Protein AF-A0AAD7ZHQ0-F1 (afdb_monomer)

Sequence (113 aa):
MATTWASSLLIILVITTIAPPCKGFSPISLLRQLIQENLAGRPENFKVVSWKFDPDISERRSVEFQEKYGVHGERLIERLGLGDDGYLEERKQQQIIREQEIDPRHNENIKTR

Radius of gyration: 34.1 Å; Cα contacts (8 Å, |Δi|>4): 20; chains: 1; bounding box: 83×33×72 Å

pLDDT: mean 73.78, std 9.38, range [41.88, 89.12]

Solvent-accessible surface area (backbone atoms only — not comparable to full-atom values): 7122 Å² total; per-residue (Å²): 126,76,64,62,61,55,53,52,52,52,51,52,53,54,52,60,72,69,51,72,82,81,82,70,89,42,77,65,53,53,51,51,49,54,51,43,47,70,74,72,43,55,79,89,71,64,75,89,78,86,76,90,82,58,90,64,51,62,63,58,47,48,52,56,43,27,73,74,63,34,90,61,36,65,59,54,51,54,62,71,67,56,62,91,80,79,55,48,68,60,55,51,50,54,48,53,51,54,44,46,73,77,44,70,72,57,63,63,63,62,78,76,109

Foldseek 3Di:
DVVVVVVVVVVVVVVVVPDDPPPDPDPVVVVVVVCCCVPVNDPVPDDPDDDPDDPCVCVVVLVVQCVVPNPVCVVVVVLVPQDPPVCNVVVVVVVVVVCCVVPVVPVVVVVVD

Structure (mmCIF, N/CA/C/O backbone):
data_AF-A0AAD7ZHQ0-F1
#
_entry.id   AF-A0AAD7ZHQ0-F1
#
loop_
_atom_site.group_PDB
_atom_site.id
_atom_site.type_symbol
_atom_site.label_atom_id
_atom_site.label_alt_id
_atom_site.label_comp_id
_atom_site.label_asym_id
_atom_site.label_entity_id
_atom_site.label_seq_id
_atom_site.pdbx_PDB_ins_code
_atom_site.Cartn_x
_atom_site.Cartn_y
_atom_site.Cartn_z
_atom_site.occupancy
_atom_site.B_iso_or_equiv
_atom_site.auth_seq_id
_atom_site.auth_comp_id
_atom_site.auth_asym_id
_atom_site.auth_atom_id
_atom_site.pdbx_PDB_model_num
ATOM 1 N N . MET A 1 1 ? 56.956 -16.012 -32.290 1.00 58.09 1 MET A N 1
ATOM 2 C CA . MET A 1 1 ? 56.363 -14.801 -31.674 1.00 58.09 1 MET A CA 1
ATOM 3 C C . MET A 1 1 ? 55.553 -13.938 -32.648 1.00 58.09 1 MET A C 1
ATOM 5 O O . MET A 1 1 ? 54.671 -13.242 -32.181 1.00 58.09 1 MET A O 1
ATOM 9 N N . ALA A 1 2 ? 55.768 -13.998 -33.971 1.00 60.22 2 ALA A N 1
ATOM 10 C CA . ALA A 1 2 ? 55.022 -13.177 -34.941 1.00 60.22 2 ALA A CA 1
ATOM 11 C C . ALA A 1 2 ? 53.586 -13.661 -35.262 1.00 60.22 2 ALA A C 1
ATOM 13 O O . ALA A 1 2 ? 52.776 -12.899 -35.779 1.00 60.22 2 ALA A O 1
ATOM 14 N N . THR A 1 3 ? 53.247 -14.919 -34.961 1.00 66.94 3 THR A N 1
ATOM 15 C CA . THR A 1 3 ? 51.950 -15.522 -35.324 1.00 66.94 3 THR A CA 1
ATOM 16 C C . THR A 1 3 ? 5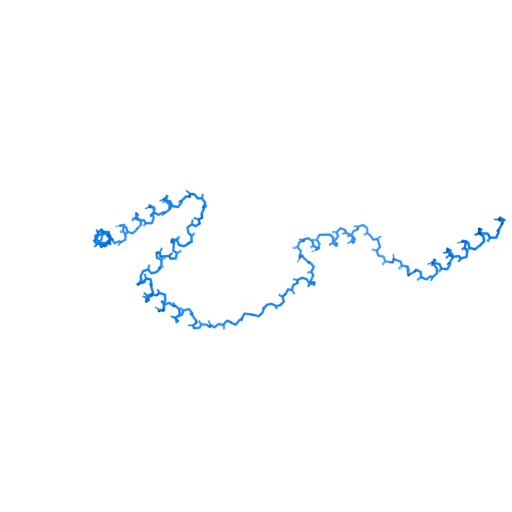0.821 -15.210 -34.341 1.00 66.94 3 THR A C 1
ATOM 18 O O . THR A 1 3 ? 49.657 -15.259 -34.722 1.00 66.94 3 THR A O 1
ATOM 21 N N . THR A 1 4 ? 51.127 -14.846 -33.094 1.00 71.38 4 THR A N 1
ATOM 22 C CA . THR A 1 4 ? 50.110 -14.556 -32.068 1.00 71.38 4 THR A CA 1
ATOM 23 C C . THR A 1 4 ? 49.417 -13.217 -32.305 1.00 71.38 4 THR A C 1
ATOM 25 O O . THR A 1 4 ? 48.217 -13.103 -32.078 1.00 71.38 4 THR A O 1
ATOM 28 N N . TRP A 1 5 ? 50.134 -12.215 -32.820 1.00 70.50 5 TRP A N 1
ATOM 29 C CA . TRP A 1 5 ? 49.560 -10.901 -33.130 1.00 70.50 5 TRP A CA 1
ATOM 30 C C . TRP A 1 5 ? 48.621 -10.960 -34.335 1.00 70.50 5 TRP A C 1
ATOM 32 O O . TRP A 1 5 ? 47.558 -10.347 -34.313 1.00 70.50 5 TRP A O 1
ATOM 42 N N . ALA A 1 6 ? 48.970 -11.760 -35.347 1.00 74.81 6 ALA A N 1
ATOM 43 C CA . ALA A 1 6 ? 48.124 -11.978 -36.515 1.00 74.81 6 ALA A CA 1
ATOM 44 C C . ALA A 1 6 ? 46.800 -12.669 -36.141 1.00 74.81 6 ALA A C 1
ATOM 46 O O . ALA A 1 6 ? 45.738 -12.219 -36.565 1.00 74.81 6 ALA A O 1
ATOM 47 N N . SER A 1 7 ? 46.845 -13.698 -35.286 1.00 76.00 7 S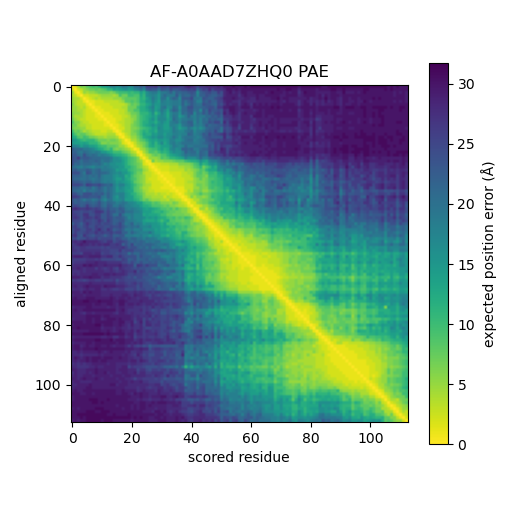ER A N 1
ATOM 48 C CA . SER A 1 7 ? 45.639 -14.379 -34.796 1.00 76.00 7 SER A CA 1
ATOM 49 C C . SER A 1 7 ? 44.752 -13.467 -33.942 1.00 76.00 7 SER A C 1
ATOM 51 O O . SER A 1 7 ? 43.535 -13.479 -34.106 1.00 76.00 7 SER A O 1
ATOM 53 N N . SER A 1 8 ? 45.335 -12.627 -33.081 1.00 77.69 8 SER A N 1
ATOM 54 C CA . SER A 1 8 ? 44.573 -11.660 -32.277 1.00 77.69 8 SER A CA 1
ATOM 55 C C . SER A 1 8 ? 43.895 -10.584 -33.130 1.00 77.69 8 SER A C 1
ATOM 57 O O . SER A 1 8 ? 42.749 -10.227 -32.864 1.00 77.69 8 SER A O 1
ATOM 59 N N . LEU A 1 9 ? 44.556 -10.095 -34.184 1.00 80.38 9 LEU A N 1
ATOM 60 C CA . LEU A 1 9 ? 43.965 -9.127 -35.115 1.00 80.38 9 LEU A CA 1
ATOM 61 C C . LEU A 1 9 ? 42.798 -9.731 -35.906 1.00 80.38 9 LEU A C 1
ATOM 63 O O . LEU A 1 9 ? 41.791 -9.062 -36.121 1.00 80.38 9 LEU A O 1
ATOM 67 N N . LEU A 1 10 ? 42.905 -11.008 -36.280 1.00 81.00 10 LEU A N 1
ATOM 68 C CA . LEU A 1 10 ? 41.839 -11.745 -36.960 1.00 81.00 10 LEU A CA 1
ATOM 69 C C . LEU A 1 10 ? 40.614 -11.928 -36.054 1.00 81.00 10 LEU A C 1
ATOM 71 O O . LEU A 1 10 ? 39.486 -11.730 -36.495 1.00 81.00 10 LEU A O 1
ATOM 75 N N . ILE A 1 11 ? 40.833 -12.223 -34.770 1.00 81.19 11 ILE A N 1
ATOM 76 C CA . ILE A 1 11 ? 39.757 -12.330 -33.775 1.00 81.19 11 ILE A CA 1
ATOM 77 C C . ILE A 1 11 ? 39.057 -10.976 -33.584 1.00 81.19 11 ILE A C 1
ATOM 79 O O . ILE A 1 11 ? 37.830 -10.916 -33.604 1.00 81.19 11 ILE A O 1
ATOM 83 N N . ILE A 1 12 ? 39.809 -9.877 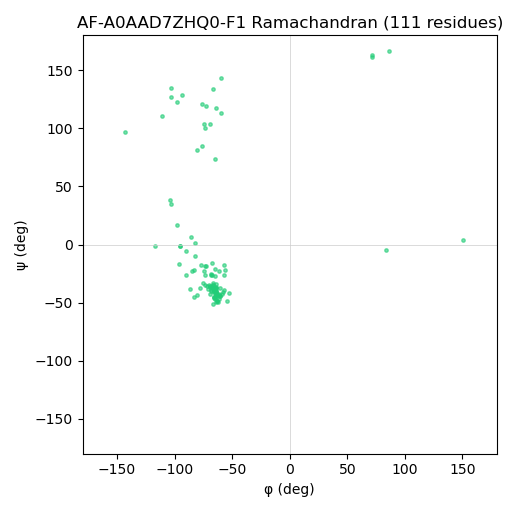-33.464 1.00 80.06 12 ILE A N 1
ATOM 84 C CA . ILE A 1 12 ? 39.239 -8.526 -33.311 1.00 80.06 12 ILE A CA 1
ATOM 85 C C . ILE A 1 12 ? 38.440 -8.113 -34.559 1.00 80.06 12 ILE A C 1
ATOM 87 O O . ILE A 1 12 ? 37.348 -7.552 -34.436 1.00 80.06 12 ILE A O 1
ATOM 91 N N . LEU A 1 13 ? 38.934 -8.433 -35.758 1.00 78.62 13 LEU A N 1
ATOM 92 C CA . LEU A 1 13 ? 38.225 -8.183 -37.015 1.00 78.62 13 LEU A CA 1
ATOM 93 C C . LEU A 1 13 ? 36.886 -8.937 -37.065 1.00 78.62 13 LEU A C 1
ATOM 95 O O . LEU A 1 13 ? 35.868 -8.345 -37.416 1.00 78.62 13 LEU A O 1
ATOM 99 N N . VAL A 1 14 ? 36.870 -10.210 -36.659 1.00 80.38 14 VAL A N 1
ATOM 100 C CA . VAL A 1 14 ? 35.656 -11.046 -36.623 1.00 80.38 14 VAL A CA 1
ATOM 101 C C . VAL A 1 14 ? 34.652 -10.546 -35.579 1.00 80.38 14 VAL A C 1
ATOM 103 O O . VAL A 1 14 ? 33.453 -10.514 -35.842 1.00 80.38 14 VAL A O 1
ATOM 106 N N . ILE A 1 15 ? 35.113 -10.088 -34.412 1.00 74.50 15 ILE A N 1
ATOM 107 C CA . ILE A 1 15 ? 34.229 -9.507 -33.387 1.00 74.50 15 ILE A CA 1
ATOM 108 C C . ILE A 1 15 ? 33.574 -8.214 -33.901 1.00 74.50 15 ILE A C 1
ATOM 110 O O . ILE A 1 15 ? 32.396 -7.969 -33.643 1.00 74.50 15 ILE A O 1
ATOM 114 N N . THR A 1 16 ? 34.307 -7.410 -34.675 1.00 68.38 16 THR A N 1
ATOM 115 C CA . THR A 1 16 ? 33.818 -6.122 -35.192 1.00 68.38 16 THR A CA 1
ATOM 116 C C . THR A 1 16 ? 32.785 -6.287 -36.315 1.00 68.38 16 THR A C 1
ATOM 118 O O . THR A 1 16 ? 31.934 -5.420 -36.482 1.00 68.38 16 THR A O 1
ATOM 121 N N . THR A 1 17 ? 32.809 -7.393 -37.070 1.00 68.31 17 THR A N 1
ATOM 122 C CA . THR A 1 17 ? 31.829 -7.656 -38.144 1.00 68.31 17 THR A CA 1
ATOM 123 C C . THR A 1 17 ? 30.533 -8.304 -37.654 1.00 68.31 17 THR A C 1
ATOM 125 O O . THR A 1 17 ? 29.508 -8.176 -38.321 1.00 68.31 17 THR A O 1
ATOM 128 N N . ILE A 1 18 ? 30.558 -8.982 -36.501 1.00 71.38 18 ILE A N 1
ATOM 129 C CA . ILE A 1 18 ? 29.377 -9.629 -35.898 1.00 71.38 18 ILE A CA 1
ATOM 130 C C . ILE A 1 18 ? 28.643 -8.669 -34.953 1.00 71.38 18 ILE A C 1
ATOM 132 O O . ILE A 1 18 ? 27.435 -8.802 -34.752 1.00 71.38 18 ILE A O 1
ATOM 136 N N . ALA A 1 19 ? 29.346 -7.688 -34.379 1.00 67.00 19 ALA A N 1
ATOM 137 C CA . ALA A 1 19 ? 28.732 -6.689 -33.520 1.00 67.00 19 ALA A CA 1
ATOM 138 C C . ALA A 1 19 ? 27.731 -5.836 -34.327 1.00 67.00 19 ALA A C 1
ATOM 140 O O . ALA A 1 19 ? 28.135 -5.138 -35.264 1.00 67.00 19 ALA A O 1
ATOM 141 N N . PRO A 1 20 ? 26.427 -5.853 -33.991 1.00 69.00 20 PRO A N 1
ATOM 142 C CA . PRO A 1 20 ? 25.481 -4.950 -34.626 1.00 69.00 20 PRO A CA 1
ATOM 143 C C . PRO A 1 20 ? 25.921 -3.505 -34.353 1.00 69.00 20 PRO A C 1
ATOM 145 O O . PRO A 1 20 ? 26.406 -3.216 -33.254 1.00 69.00 20 PRO A O 1
ATOM 148 N N . PRO A 1 21 ? 25.755 -2.567 -35.306 1.00 62.94 21 PRO A N 1
ATOM 149 C CA . PRO A 1 21 ? 26.003 -1.167 -35.013 1.00 62.94 21 PRO A CA 1
ATOM 150 C C . PRO A 1 21 ? 25.058 -0.778 -33.877 1.00 62.94 21 PRO A C 1
ATOM 152 O O . PRO A 1 21 ? 23.839 -0.782 -34.065 1.00 62.94 21 PRO A O 1
ATOM 155 N N . CYS A 1 22 ? 25.611 -0.467 -32.702 1.00 56.34 22 CYS A N 1
ATOM 156 C CA . CYS A 1 22 ? 24.877 0.099 -31.574 1.00 56.34 22 CYS A CA 1
ATOM 157 C C . CYS A 1 22 ? 24.360 1.493 -31.967 1.00 56.34 22 CYS A C 1
ATOM 159 O O . CYS A 1 22 ? 24.886 2.526 -31.560 1.00 56.34 22 CYS A O 1
ATOM 161 N N . LYS A 1 23 ? 23.339 1.534 -32.823 1.00 60.38 23 LYS A N 1
ATOM 162 C CA . LYS A 1 23 ? 22.584 2.732 -33.168 1.00 60.38 23 LYS A CA 1
ATOM 163 C C . LYS A 1 23 ? 21.711 3.049 -31.961 1.00 60.38 23 LYS A C 1
ATOM 165 O O . LYS A 1 23 ? 20.687 2.404 -31.771 1.00 60.38 23 LYS A O 1
ATOM 170 N N . GLY A 1 24 ? 22.121 4.008 -31.133 1.00 56.91 24 GLY A N 1
ATOM 171 C CA . GLY A 1 24 ? 21.244 4.498 -30.062 1.00 56.91 24 GLY A CA 1
ATOM 172 C C . GLY A 1 24 ? 21.899 5.033 -28.794 1.00 56.91 24 GLY A C 1
ATOM 173 O O . GLY A 1 24 ? 21.168 5.396 -27.873 1.00 56.91 24 GLY A O 1
ATOM 174 N N . PHE A 1 25 ? 23.230 5.119 -28.713 1.00 59.25 25 PHE A N 1
ATOM 175 C CA . PHE A 1 25 ? 23.881 5.715 -27.544 1.00 59.25 25 PHE A CA 1
ATOM 176 C C . PHE A 1 25 ? 23.858 7.247 -27.635 1.00 59.25 25 PHE A C 1
ATOM 178 O O . PHE A 1 25 ? 24.812 7.882 -28.077 1.00 59.25 25 PHE A O 1
ATOM 185 N N . SER A 1 26 ? 22.726 7.841 -27.262 1.00 74.38 26 SER A N 1
ATOM 186 C CA . SER A 1 26 ? 22.625 9.273 -26.992 1.00 74.38 26 SER A CA 1
ATOM 187 C C . SER A 1 26 ? 22.592 9.472 -25.476 1.00 74.38 26 SER A C 1
ATOM 189 O O . SER A 1 26 ? 21.836 8.784 -24.794 1.00 74.38 26 SER A O 1
ATOM 191 N N . PRO A 1 27 ? 23.341 10.423 -24.899 1.00 74.38 27 PRO A N 1
ATOM 192 C CA . PRO A 1 27 ? 23.255 10.698 -23.461 1.00 74.38 27 PRO A CA 1
ATOM 193 C C . PRO A 1 27 ? 21.822 11.055 -23.022 1.00 74.38 27 PRO A C 1
ATOM 195 O O . PRO A 1 27 ? 21.416 10.780 -21.894 1.00 74.38 27 PRO A O 1
ATOM 198 N N . ILE A 1 28 ? 21.017 11.593 -23.943 1.00 80.50 28 ILE A N 1
ATOM 199 C CA . ILE A 1 28 ? 19.605 11.916 -23.718 1.00 80.50 28 ILE A CA 1
ATOM 200 C C . ILE A 1 28 ? 18.747 10.646 -23.597 1.00 80.50 28 ILE A C 1
ATOM 202 O O . ILE A 1 28 ? 17.805 10.633 -22.805 1.00 80.50 28 ILE A O 1
ATOM 206 N N . SER A 1 29 ? 19.058 9.568 -24.332 1.00 77.69 29 SER A N 1
ATOM 207 C CA . SER A 1 29 ? 18.302 8.311 -24.220 1.00 77.69 29 SER A CA 1
ATOM 208 C C . SER A 1 29 ? 18.550 7.624 -22.879 1.00 77.69 29 SER A C 1
ATOM 210 O O . SER A 1 29 ? 17.597 7.123 -22.288 1.00 77.69 29 SER A O 1
ATOM 212 N N . LEU A 1 30 ? 19.771 7.704 -22.341 1.00 81.69 30 LEU A N 1
ATOM 213 C CA . LEU A 1 30 ? 20.094 7.210 -20.997 1.00 81.69 30 LEU A CA 1
ATOM 214 C C . LEU A 1 30 ? 19.363 7.982 -19.897 1.00 81.69 30 LEU A C 1
ATOM 216 O O . LEU A 1 30 ? 18.764 7.375 -19.015 1.00 81.69 30 LEU A O 1
ATOM 220 N N . LEU A 1 31 ? 19.374 9.318 -19.959 1.00 81.25 31 LEU A N 1
ATOM 221 C CA . LEU A 1 31 ? 1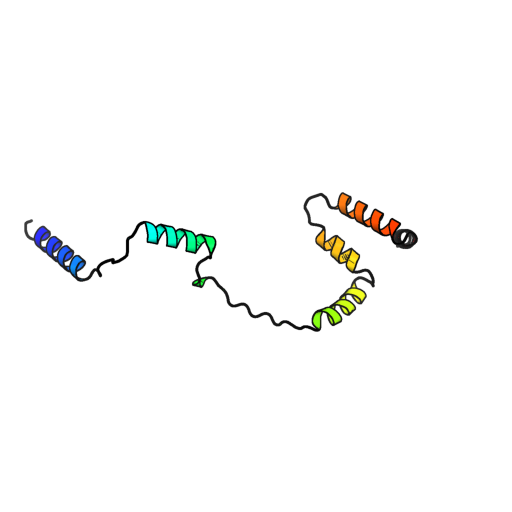8.652 10.155 -18.995 1.00 81.25 31 LEU A CA 1
ATOM 222 C C . LEU A 1 31 ? 17.150 9.874 -19.028 1.00 81.25 31 LEU A C 1
ATOM 224 O O . LEU A 1 31 ? 16.523 9.708 -17.984 1.00 81.25 31 LEU A O 1
ATOM 228 N N . ARG A 1 32 ? 16.574 9.770 -20.230 1.00 80.25 32 ARG A N 1
ATOM 229 C CA . ARG A 1 32 ? 15.160 9.435 -20.400 1.00 80.25 32 ARG A CA 1
ATOM 230 C C . ARG A 1 32 ? 14.840 8.059 -19.825 1.00 80.25 32 ARG A C 1
ATOM 232 O O . ARG A 1 32 ? 13.823 7.918 -19.153 1.00 80.25 32 ARG A O 1
ATOM 239 N N . GLN A 1 33 ? 15.707 7.078 -20.056 1.00 77.50 33 GLN A N 1
ATOM 240 C CA . GLN A 1 33 ? 15.538 5.725 -19.545 1.00 77.50 33 GLN A CA 1
ATOM 241 C C . GLN A 1 33 ? 15.619 5.684 -18.011 1.00 77.50 33 GLN A C 1
ATOM 243 O O . GLN A 1 33 ? 14.726 5.133 -17.378 1.00 77.50 33 GLN A O 1
ATOM 248 N N . LEU A 1 34 ? 16.592 6.368 -17.400 1.00 81.69 34 LEU A N 1
ATOM 249 C CA . LEU A 1 34 ? 16.711 6.467 -15.941 1.00 81.69 34 LEU A CA 1
ATOM 250 C C . LEU A 1 34 ? 15.499 7.152 -15.297 1.00 81.69 34 LEU A C 1
ATOM 252 O O . LEU A 1 34 ? 14.997 6.681 -14.278 1.00 81.69 34 LEU A O 1
ATOM 256 N N . ILE A 1 35 ? 15.009 8.246 -15.886 1.00 82.62 35 ILE A N 1
ATOM 257 C CA . ILE A 1 35 ? 13.829 8.954 -15.372 1.00 82.62 35 ILE A CA 1
ATOM 258 C C . ILE A 1 35 ? 12.584 8.069 -15.492 1.00 82.62 35 ILE A C 1
ATOM 260 O O . ILE A 1 35 ? 11.817 7.966 -14.539 1.00 82.62 35 ILE A O 1
ATOM 264 N N . GLN A 1 36 ? 12.387 7.404 -16.633 1.00 79.12 36 GLN A N 1
ATOM 265 C CA . GLN A 1 36 ? 11.234 6.527 -16.847 1.00 79.12 36 GLN A CA 1
ATOM 266 C C . GLN A 1 36 ? 11.243 5.321 -15.904 1.00 79.12 36 GLN A C 1
ATOM 268 O O . GLN A 1 36 ? 10.216 5.022 -15.300 1.00 79.12 36 GLN A O 1
ATOM 273 N N . GLU A 1 37 ? 12.394 4.674 -15.722 1.00 75.06 37 GLU A N 1
ATOM 274 C CA . GLU A 1 37 ? 12.518 3.497 -14.859 1.00 75.06 37 GLU A CA 1
ATOM 275 C C . GLU A 1 37 ? 12.288 3.817 -13.374 1.00 75.06 37 GLU A C 1
ATOM 277 O O . GLU A 1 37 ? 11.726 2.984 -12.664 1.00 75.06 37 GLU A O 1
ATOM 282 N N . ASN A 1 38 ? 12.664 5.013 -12.907 1.00 78.44 38 ASN A N 1
ATOM 283 C CA . ASN A 1 38 ? 12.468 5.418 -11.510 1.00 78.44 38 ASN A CA 1
ATOM 284 C C . ASN A 1 38 ? 11.088 6.035 -11.240 1.00 78.44 38 ASN A C 1
ATOM 286 O O . ASN A 1 38 ? 10.515 5.790 -10.183 1.00 78.44 38 ASN A O 1
ATOM 290 N N . LEU A 1 39 ? 10.551 6.837 -12.165 1.00 77.19 39 LEU A N 1
ATOM 291 C CA . LEU A 1 39 ? 9.285 7.543 -11.951 1.00 77.19 39 LEU A CA 1
ATOM 292 C C . LEU A 1 39 ? 8.067 6.668 -12.260 1.00 77.19 39 LEU A C 1
ATOM 294 O O . LEU A 1 39 ? 7.098 6.676 -11.509 1.00 77.19 39 LEU A O 1
ATOM 298 N N . ALA A 1 40 ? 8.100 5.942 -13.377 1.00 72.94 40 ALA A N 1
ATOM 299 C CA . ALA A 1 40 ? 6.977 5.118 -13.816 1.00 72.94 40 ALA A CA 1
ATOM 300 C C . ALA A 1 40 ? 7.122 3.653 -13.381 1.00 72.94 40 ALA A C 1
ATOM 302 O O . ALA A 1 40 ? 6.142 2.913 -13.391 1.00 72.94 40 ALA A O 1
ATOM 303 N N . GLY A 1 41 ? 8.327 3.230 -12.986 1.00 69.62 41 GLY A N 1
ATOM 304 C CA . GLY A 1 41 ? 8.643 1.818 -12.824 1.00 69.62 41 GLY A CA 1
ATOM 305 C C . GLY A 1 41 ? 8.747 1.110 -14.177 1.00 69.62 41 GLY A C 1
ATOM 306 O O . GLY A 1 41 ? 8.275 1.584 -15.213 1.00 69.62 41 GLY A O 1
ATOM 307 N N . ARG A 1 42 ? 9.397 -0.053 -14.186 1.00 70.44 42 ARG A N 1
ATOM 308 C CA . ARG A 1 42 ? 9.452 -0.893 -15.385 1.00 70.44 42 ARG A CA 1
ATOM 309 C C . ARG A 1 42 ? 8.058 -1.438 -15.719 1.00 70.44 42 ARG A C 1
ATOM 311 O O . ARG A 1 42 ? 7.410 -1.968 -14.814 1.00 70.44 42 ARG A O 1
ATOM 318 N N . PRO A 1 43 ? 7.613 -1.389 -16.990 1.00 66.81 43 PRO A N 1
ATOM 319 C CA . PRO A 1 43 ? 6.311 -1.919 -17.381 1.00 66.81 43 PRO A CA 1
ATOM 320 C C . PRO A 1 43 ? 6.192 -3.427 -17.129 1.00 66.81 43 PRO A C 1
ATOM 322 O O . PRO A 1 43 ? 5.087 -3.920 -16.920 1.00 66.81 43 PRO A O 1
ATOM 325 N N . GLU A 1 44 ? 7.317 -4.150 -17.058 1.00 67.94 44 GLU A N 1
ATOM 326 C CA . GLU A 1 44 ? 7.341 -5.566 -16.672 1.00 67.94 44 GLU A CA 1
ATOM 327 C C . GLU A 1 44 ? 6.898 -5.818 -15.216 1.00 67.94 44 GLU A C 1
ATOM 329 O O . GLU A 1 44 ? 6.492 -6.929 -14.881 1.00 67.94 44 GLU A O 1
ATOM 334 N N . ASN A 1 45 ? 6.951 -4.805 -14.344 1.00 68.38 45 ASN A N 1
ATOM 335 C CA . ASN A 1 45 ? 6.596 -4.936 -12.928 1.00 68.38 45 ASN A CA 1
ATOM 336 C C . ASN A 1 45 ? 5.114 -4.656 -12.643 1.00 68.38 45 ASN A C 1
ATOM 338 O O . ASN A 1 45 ? 4.667 -4.831 -11.505 1.00 68.38 45 ASN A O 1
ATOM 342 N N . PHE A 1 46 ? 4.333 -4.230 -13.640 1.00 76.44 46 PHE A N 1
ATOM 343 C CA . PHE A 1 46 ? 2.901 -4.027 -13.455 1.00 76.44 46 PHE A CA 1
ATOM 344 C C . PHE A 1 46 ? 2.189 -5.377 -13.391 1.00 76.44 46 PHE A C 1
ATOM 346 O O . PHE A 1 46 ? 1.955 -6.043 -14.398 1.00 76.44 46 PHE A O 1
ATOM 353 N N . LYS A 1 47 ? 1.813 -5.791 -12.180 1.00 78.88 47 LYS A N 1
ATOM 354 C CA . LYS A 1 47 ? 0.923 -6.937 -11.996 1.00 78.88 47 LYS A CA 1
ATOM 355 C C . LYS A 1 47 ? -0.501 -6.511 -12.328 1.00 78.88 47 LYS A C 1
ATOM 357 O O . LYS A 1 47 ? -1.053 -5.627 -11.678 1.00 78.88 47 LYS A O 1
ATOM 362 N N . VAL A 1 48 ? -1.109 -7.173 -13.309 1.00 81.25 48 VAL A N 1
ATOM 363 C CA . VAL A 1 48 ? -2.552 -7.070 -13.544 1.00 81.25 48 VAL A CA 1
ATOM 364 C C . VAL A 1 48 ? -3.251 -7.772 -12.383 1.00 81.25 48 VAL A C 1
ATOM 366 O O . VAL A 1 48 ? -3.248 -8.998 -12.291 1.00 81.25 48 VAL A O 1
ATOM 369 N N . VAL A 1 49 ? -3.805 -6.988 -11.460 1.00 83.69 49 VAL A N 1
ATOM 370 C CA . VAL A 1 49 ? -4.586 -7.503 -10.332 1.00 83.69 49 VAL A CA 1
ATOM 371 C C . VAL A 1 49 ? -6.060 -7.390 -10.689 1.00 83.69 49 VAL A C 1
ATOM 373 O O . VAL A 1 49 ? -6.548 -6.302 -10.990 1.00 83.69 49 VAL A O 1
ATOM 376 N N . SER A 1 50 ? -6.771 -8.516 -10.653 1.00 84.38 50 SER A N 1
ATOM 377 C CA . SER A 1 50 ? -8.230 -8.514 -10.722 1.00 84.38 50 SER A CA 1
ATOM 378 C C . SER A 1 50 ? -8.793 -8.524 -9.305 1.00 84.38 50 SER A C 1
ATOM 380 O O . SER A 1 50 ? -8.406 -9.340 -8.468 1.00 84.38 50 SER A O 1
ATOM 382 N N . TRP A 1 51 ? -9.701 -7.593 -9.032 1.00 84.19 51 TRP A N 1
ATOM 383 C CA . TRP A 1 51 ? -10.453 -7.553 -7.786 1.00 84.19 51 TRP A CA 1
ATOM 384 C C . TRP A 1 51 ? -11.856 -8.067 -8.071 1.00 84.19 51 TRP A C 1
ATOM 386 O O . TRP A 1 51 ? -12.532 -7.566 -8.969 1.00 84.19 51 TRP A O 1
ATOM 396 N N . LYS A 1 52 ? -12.314 -9.059 -7.304 1.00 85.88 52 LYS A N 1
ATOM 397 C CA . LYS A 1 52 ? -13.720 -9.467 -7.332 1.00 85.88 52 LYS A CA 1
ATOM 398 C C . LYS A 1 52 ? -14.525 -8.423 -6.559 1.00 85.88 52 LYS A C 1
ATOM 400 O O . LYS A 1 52 ? -14.718 -8.562 -5.354 1.00 85.88 52 LYS A O 1
ATOM 405 N N . PHE A 1 53 ? -14.905 -7.345 -7.241 1.00 82.94 53 PHE A N 1
ATOM 406 C CA . PHE A 1 53 ? -15.751 -6.311 -6.661 1.00 82.94 53 PHE A CA 1
ATOM 407 C C . PHE A 1 53 ? -17.176 -6.846 -6.541 1.00 82.94 53 PHE A C 1
ATOM 409 O O . PHE A 1 53 ? -17.791 -7.229 -7.534 1.00 82.94 53 PHE A O 1
ATOM 416 N N . ASP A 1 54 ? -17.668 -6.904 -5.313 1.00 88.50 54 ASP A N 1
ATOM 417 C CA . ASP A 1 54 ? -19.042 -7.264 -4.999 1.00 88.50 54 ASP A CA 1
ATOM 418 C C . ASP A 1 54 ? -19.721 -5.995 -4.466 1.00 88.50 54 ASP A C 1
ATOM 420 O O . ASP A 1 54 ? -19.323 -5.517 -3.400 1.00 88.50 54 ASP A O 1
ATOM 424 N N . PRO A 1 55 ? -20.668 -5.403 -5.213 1.00 86.00 55 PRO A N 1
ATOM 425 C CA . PRO A 1 55 ? -21.271 -4.124 -4.846 1.00 86.00 55 PRO A CA 1
ATOM 426 C C . PRO A 1 55 ? -22.083 -4.207 -3.548 1.00 86.00 55 PRO A C 1
ATOM 428 O O . PRO A 1 55 ? -22.162 -3.221 -2.819 1.00 86.00 55 PRO A O 1
ATOM 431 N N . ASP A 1 56 ? -22.606 -5.388 -3.219 1.00 89.12 56 ASP A N 1
ATOM 432 C CA . ASP A 1 56 ? -23.532 -5.597 -2.103 1.00 89.12 56 ASP A CA 1
ATOM 433 C C . ASP A 1 56 ? -22.799 -6.048 -0.826 1.00 89.12 56 ASP A C 1
ATOM 435 O O . ASP A 1 56 ? -23.398 -6.285 0.227 1.00 89.12 56 ASP A O 1
ATOM 439 N N . ILE A 1 57 ? -21.473 -6.209 -0.897 1.00 87.25 57 ILE A N 1
ATOM 440 C CA . ILE A 1 57 ? -20.681 -6.721 0.224 1.00 87.25 57 ILE A CA 1
ATOM 441 C C . ILE A 1 57 ? -20.621 -5.748 1.400 1.00 87.25 57 ILE A C 1
ATOM 443 O O . ILE A 1 57 ? -20.431 -6.179 2.537 1.00 87.25 57 ILE A O 1
ATOM 447 N N . SER A 1 58 ? -20.773 -4.450 1.136 1.00 79.81 58 SER A N 1
ATOM 448 C CA . SER A 1 58 ? -20.809 -3.404 2.158 1.00 79.81 58 SER A CA 1
ATOM 449 C C . SER A 1 58 ? -22.044 -3.542 3.046 1.00 79.81 58 SER A C 1
ATOM 451 O O . SER A 1 58 ? -21.908 -3.528 4.266 1.00 79.81 58 SER A O 1
ATOM 453 N N . GLU A 1 59 ? -23.222 -3.754 2.453 1.00 84.88 59 GLU A N 1
ATOM 454 C CA . GLU A 1 59 ? -24.483 -3.917 3.178 1.00 84.88 59 GLU A CA 1
AT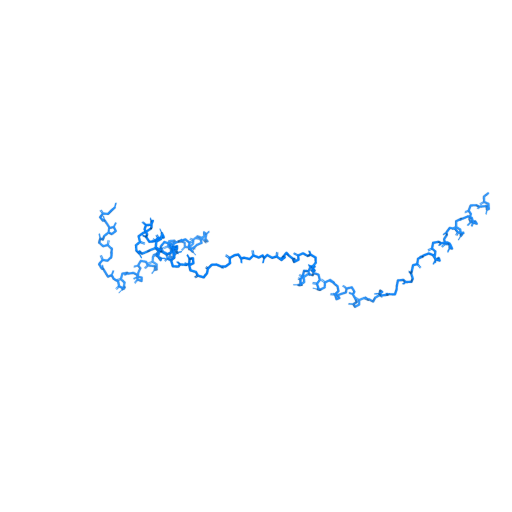OM 455 C C . GLU A 1 59 ? -24.449 -5.176 4.047 1.00 84.88 59 GLU A C 1
ATOM 457 O O . GLU A 1 59 ? -24.661 -5.094 5.258 1.00 84.88 59 GLU A O 1
ATOM 462 N N . ARG A 1 60 ? -24.051 -6.322 3.477 1.00 86.44 60 ARG A N 1
ATOM 463 C CA . ARG A 1 60 ? -23.964 -7.583 4.233 1.00 86.44 60 ARG A CA 1
ATOM 464 C C . ARG A 1 60 ? -22.964 -7.507 5.388 1.00 86.44 60 ARG A C 1
ATOM 466 O O . ARG A 1 60 ? -23.292 -7.870 6.515 1.00 86.44 60 ARG A O 1
ATOM 473 N N . ARG A 1 61 ? -21.760 -6.978 5.138 1.00 81.88 61 ARG A N 1
ATOM 47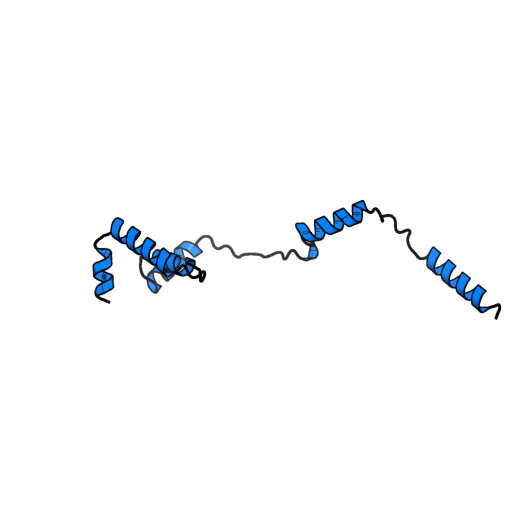4 C CA . ARG A 1 61 ? -20.740 -6.834 6.190 1.00 81.88 61 ARG A CA 1
ATOM 475 C C . ARG A 1 61 ? -21.113 -5.796 7.236 1.00 81.88 61 ARG A C 1
ATOM 477 O O . ARG A 1 61 ? -20.627 -5.903 8.353 1.00 81.88 61 ARG A O 1
ATOM 484 N N . SER A 1 62 ? -21.946 -4.809 6.908 1.00 81.00 62 SER A N 1
ATOM 485 C CA . SER A 1 62 ? -22.408 -3.827 7.892 1.00 81.00 62 SER A CA 1
ATOM 486 C C . SER A 1 62 ? -23.255 -4.485 8.981 1.00 81.00 62 SER A C 1
ATOM 488 O O . SER A 1 62 ? -23.047 -4.196 10.157 1.00 81.00 62 SER A O 1
ATOM 490 N N . VAL A 1 63 ? -24.123 -5.430 8.606 1.00 83.69 63 VAL A N 1
ATOM 491 C CA . VAL A 1 63 ? -24.956 -6.194 9.544 1.00 83.69 63 VAL A CA 1
ATOM 492 C C . VAL A 1 63 ? -24.079 -7.097 10.407 1.00 83.69 63 VAL A C 1
ATOM 494 O O . VAL A 1 63 ? -24.127 -6.997 11.629 1.00 83.69 63 VAL A O 1
ATOM 497 N N . GLU A 1 64 ? -23.195 -7.891 9.791 1.00 82.94 64 GLU A N 1
ATOM 498 C CA . GLU A 1 64 ? -22.243 -8.748 10.521 1.00 82.94 64 GLU A CA 1
ATOM 499 C C . GLU A 1 64 ? -21.355 -7.938 11.485 1.00 82.94 64 GLU A C 1
ATOM 501 O O . GLU A 1 64 ? -21.052 -8.363 12.603 1.00 82.94 64 GLU A O 1
ATOM 506 N N . PHE A 1 65 ? -20.930 -6.744 11.067 1.00 81.31 65 PHE A N 1
ATOM 507 C CA . PHE A 1 65 ? -20.117 -5.847 11.879 1.00 81.31 65 PHE A CA 1
ATOM 508 C C . PHE A 1 65 ? -20.909 -5.274 13.061 1.00 81.31 65 PHE A C 1
ATOM 510 O O . PHE A 1 65 ? -20.393 -5.244 14.179 1.00 81.31 65 PHE A O 1
ATOM 517 N N . GLN A 1 66 ? -22.164 -4.874 12.849 1.00 81.62 66 GLN A N 1
ATOM 518 C CA . GLN A 1 66 ? -23.047 -4.391 13.913 1.00 81.62 66 GLN A CA 1
ATOM 519 C C . GLN A 1 66 ? -23.427 -5.496 14.905 1.00 81.62 66 GLN A C 1
ATOM 521 O O . GLN A 1 66 ? -23.483 -5.234 16.104 1.00 81.62 66 GLN A O 1
ATOM 526 N N . GLU A 1 67 ? -23.631 -6.733 14.452 1.00 80.62 67 GLU A N 1
ATOM 527 C CA . GLU A 1 67 ? -23.866 -7.876 15.344 1.00 80.62 67 GLU A CA 1
ATOM 528 C C . GLU A 1 67 ? -22.649 -8.156 16.232 1.00 80.62 67 GLU A C 1
ATOM 530 O O . GLU A 1 67 ? -22.785 -8.397 17.432 1.00 80.62 67 GLU A O 1
ATOM 535 N N . LYS A 1 68 ? -21.442 -8.086 15.660 1.00 80.12 68 LYS A N 1
ATOM 536 C CA . LYS A 1 68 ? -20.204 -8.405 16.378 1.00 80.12 68 LYS A CA 1
ATOM 537 C C . LYS A 1 68 ? -19.726 -7.290 17.312 1.00 80.12 68 LYS A C 1
ATOM 539 O O . LYS A 1 68 ? -19.183 -7.583 18.375 1.00 80.12 68 LYS A O 1
ATOM 544 N N . TYR A 1 69 ? -19.879 -6.028 16.915 1.00 74.94 69 TYR A N 1
ATOM 545 C CA . TYR A 1 69 ? -19.303 -4.872 17.618 1.00 74.94 69 TYR A CA 1
ATOM 546 C C . TYR A 1 69 ? -20.352 -3.903 18.183 1.00 74.94 69 TYR A C 1
ATOM 548 O O . TYR A 1 69 ? -20.002 -2.932 18.856 1.00 74.94 69 TYR A O 1
ATOM 556 N N . GLY A 1 70 ? -21.636 -4.187 17.965 1.00 75.62 70 GLY A N 1
ATOM 557 C CA . GLY A 1 70 ? -22.756 -3.330 18.328 1.00 75.62 70 GLY A CA 1
ATOM 558 C C . GLY A 1 70 ? -23.083 -2.286 17.257 1.00 75.62 70 GLY A C 1
ATOM 559 O O . GLY A 1 70 ? -22.299 -1.997 16.353 1.00 75.62 70 GLY A O 1
ATOM 560 N N . VAL A 1 71 ? -24.254 -1.662 17.408 1.00 65.94 71 VAL A N 1
ATOM 561 C CA . VAL A 1 71 ? -24.818 -0.651 16.487 1.00 65.94 71 VAL A CA 1
ATOM 562 C C . VAL A 1 71 ? -23.878 0.551 16.263 1.00 65.94 71 VAL A C 1
ATOM 564 O O . VAL A 1 71 ? -23.949 1.209 15.233 1.00 65.94 71 VAL A O 1
ATOM 567 N N . HIS A 1 72 ? -22.939 0.808 17.180 1.00 66.56 72 HIS A N 1
ATOM 568 C CA . HIS A 1 72 ? -21.982 1.921 17.111 1.00 66.56 72 HIS A CA 1
ATOM 569 C C . HIS A 1 72 ? -20.570 1.513 16.676 1.00 66.56 72 HIS A C 1
ATOM 571 O O . HIS A 1 72 ? -19.581 2.084 17.139 1.00 66.56 72 HIS A O 1
ATOM 577 N N . GLY A 1 73 ? -20.457 0.533 15.781 1.00 65.12 73 GLY A N 1
ATOM 578 C CA . GLY A 1 73 ? -19.168 0.090 15.255 1.00 65.12 73 GLY A CA 1
ATOM 579 C C . GLY A 1 73 ? -18.336 1.199 14.582 1.00 65.12 73 GLY A C 1
ATOM 580 O O . GLY A 1 73 ? -17.123 1.058 14.475 1.00 65.12 73 GLY A O 1
ATOM 581 N N . GLU A 1 74 ? -18.943 2.329 14.208 1.00 63.94 74 GLU A N 1
ATOM 582 C CA . GLU A 1 74 ? -18.244 3.546 13.765 1.00 63.94 74 GLU A CA 1
ATOM 583 C C . GLU A 1 74 ? -17.177 4.011 14.773 1.00 63.94 74 GLU A C 1
ATOM 585 O O . GLU A 1 74 ? -16.044 4.280 14.383 1.00 63.94 74 GLU A O 1
ATOM 590 N N . ARG A 1 75 ? -17.470 3.960 16.081 1.00 65.25 75 ARG A N 1
ATOM 591 C CA . ARG A 1 75 ? -16.493 4.270 17.143 1.00 65.25 75 ARG A CA 1
ATOM 592 C C . ARG A 1 75 ? -15.331 3.288 17.160 1.00 65.25 75 ARG A C 1
ATOM 594 O O . ARG A 1 75 ? -14.196 3.650 17.451 1.00 65.25 75 ARG A O 1
ATOM 601 N N . LEU A 1 76 ? -15.607 2.017 16.872 1.00 69.25 76 LEU A N 1
ATOM 602 C CA . LEU A 1 76 ? -14.567 0.999 16.794 1.00 69.25 76 LEU A CA 1
ATOM 603 C C . LEU A 1 76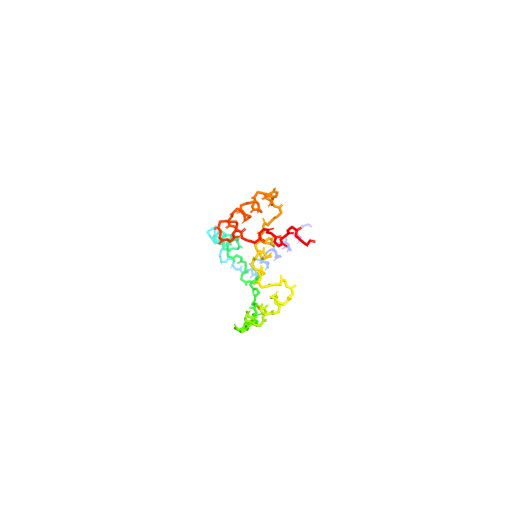 ? -13.663 1.247 15.583 1.00 69.25 76 LEU A C 1
ATOM 605 O O . LEU A 1 76 ? -12.451 1.117 15.706 1.00 69.25 76 LEU A O 1
ATOM 609 N N . ILE A 1 77 ? -14.236 1.640 14.444 1.00 67.12 77 ILE A N 1
ATOM 610 C CA . ILE A 1 77 ? -13.486 2.017 13.239 1.00 67.12 77 ILE A CA 1
ATOM 611 C C . ILE A 1 77 ? -12.628 3.256 13.520 1.00 67.12 77 ILE A C 1
ATOM 613 O O . ILE A 1 77 ? -11.452 3.270 13.163 1.00 67.12 77 ILE A O 1
ATOM 617 N N . GLU A 1 78 ? -13.167 4.252 14.226 1.00 67.50 78 GLU A N 1
ATOM 618 C CA . GLU A 1 78 ? -12.423 5.454 14.613 1.00 67.50 78 GLU A CA 1
ATOM 619 C C . GLU A 1 78 ? -11.258 5.128 15.564 1.00 67.50 78 GLU A C 1
ATOM 621 O O . GLU A 1 78 ? -10.166 5.679 15.426 1.00 67.50 78 GLU A O 1
ATOM 626 N N . ARG A 1 79 ? -11.446 4.173 16.488 1.00 68.06 79 ARG A N 1
ATOM 627 C CA . ARG A 1 79 ? -10.376 3.669 17.369 1.00 68.06 79 ARG A CA 1
ATOM 628 C C . ARG A 1 79 ? -9.355 2.807 16.627 1.00 68.06 79 ARG A C 1
ATOM 630 O O . ARG A 1 79 ? -8.173 2.878 16.944 1.00 68.06 79 ARG A O 1
ATOM 637 N N . LEU A 1 80 ? -9.780 2.016 15.642 1.00 70.56 80 LEU A N 1
ATOM 638 C CA . LEU A 1 80 ? -8.884 1.242 14.774 1.00 70.56 80 LEU A CA 1
ATOM 639 C C . LEU A 1 80 ? -8.024 2.156 13.888 1.00 70.56 80 LEU A C 1
ATOM 641 O O . LEU A 1 80 ? -6.871 1.836 13.617 1.00 70.56 80 LEU A O 1
ATOM 645 N N . GLY A 1 81 ? -8.567 3.295 13.451 1.00 68.81 81 GLY A N 1
ATOM 646 C CA . GLY A 1 81 ? -7.886 4.270 12.596 1.00 68.81 81 GLY A CA 1
ATOM 647 C C . GLY A 1 81 ? -6.962 5.249 13.327 1.00 68.81 81 GLY A C 1
ATOM 648 O O . GLY A 1 81 ? -6.388 6.126 12.684 1.00 68.81 81 GLY A O 1
ATOM 649 N N . LEU A 1 82 ? -6.817 5.133 14.650 1.00 70.31 82 LEU A N 1
ATOM 650 C CA . LEU A 1 82 ? -6.123 6.133 15.465 1.00 70.31 82 LEU A CA 1
ATOM 651 C C . LEU A 1 82 ? -4.596 6.138 15.282 1.00 70.31 82 LEU A C 1
ATOM 653 O O . LEU A 1 82 ? -3.968 7.152 15.566 1.00 70.31 82 LEU A O 1
ATOM 657 N N . GLY A 1 83 ? -4.025 5.057 14.740 1.00 64.44 83 GLY A N 1
ATOM 658 C CA . GLY A 1 83 ? -2.582 4.908 14.540 1.00 64.44 83 GLY A CA 1
ATOM 659 C C . GLY A 1 83 ? -1.810 4.701 15.850 1.00 64.44 83 GLY A C 1
ATOM 660 O O . GLY A 1 83 ? -2.320 4.957 16.937 1.00 64.44 83 GLY A O 1
ATOM 661 N N . ASP A 1 84 ? -0.575 4.209 15.742 1.00 69.25 84 ASP A N 1
ATOM 662 C CA . ASP A 1 84 ? 0.342 3.993 16.878 1.00 69.25 84 ASP A CA 1
ATOM 663 C C . ASP A 1 84 ? 1.426 5.086 16.923 1.00 69.25 84 ASP A C 1
ATOM 665 O O . ASP A 1 84 ? 2.610 4.8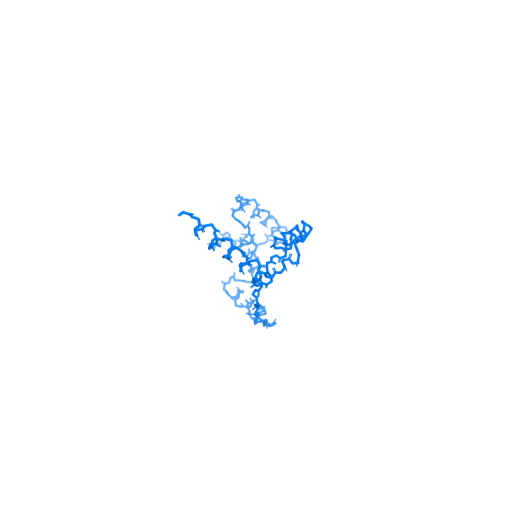44 17.135 1.00 69.25 84 ASP A O 1
ATOM 669 N N . ASP A 1 85 ? 1.026 6.320 16.616 1.00 79.81 85 ASP A N 1
ATOM 670 C CA . ASP A 1 85 ? 1.906 7.490 16.530 1.00 79.81 85 ASP A CA 1
ATOM 671 C C . ASP A 1 85 ? 2.134 8.174 17.892 1.00 79.81 85 ASP A C 1
ATOM 673 O O . ASP A 1 85 ? 2.757 9.232 17.963 1.00 79.81 85 ASP A O 1
ATOM 677 N N . GLY A 1 86 ? 1.644 7.568 18.980 1.00 76.44 86 GLY A N 1
ATOM 678 C CA . GLY A 1 86 ? 1.777 8.067 20.350 1.00 76.44 86 GLY A CA 1
ATOM 679 C C . GLY A 1 86 ? 0.731 9.106 20.769 1.00 76.44 86 GLY A C 1
ATOM 680 O O . GLY A 1 86 ? 0.684 9.458 21.946 1.00 76.44 86 GLY A O 1
ATOM 681 N N . TYR A 1 87 ? -0.155 9.552 19.869 1.00 78.69 87 TYR A N 1
ATOM 682 C CA . TYR A 1 87 ? -1.198 10.555 20.160 1.00 78.69 87 TYR A CA 1
ATOM 683 C C . TYR A 1 87 ? -2.577 9.942 20.455 1.00 78.69 87 TYR A C 1
ATOM 685 O O . TYR A 1 87 ? -3.605 10.625 20.434 1.00 78.69 87 TYR A O 1
ATOM 693 N N . LEU A 1 88 ? -2.609 8.641 20.752 1.00 77.56 88 LEU A N 1
ATOM 694 C CA . LEU A 1 88 ? -3.824 7.853 20.957 1.00 77.56 88 LEU A CA 1
ATOM 695 C C . LEU A 1 88 ? -4.750 8.456 22.023 1.00 77.56 88 LEU A C 1
ATOM 697 O O . LEU A 1 88 ? -5.950 8.619 21.800 1.00 77.56 88 LEU A O 1
ATOM 701 N N . GLU A 1 89 ? -4.206 8.812 23.186 1.00 78.44 89 GLU A N 1
ATOM 702 C CA . GLU A 1 89 ? -5.032 9.319 24.283 1.00 78.44 89 GLU A CA 1
ATOM 703 C C . GLU A 1 89 ? -5.606 10.706 23.975 1.00 78.44 89 GLU A C 1
ATOM 705 O O . GLU A 1 89 ? -6.767 10.949 24.285 1.00 78.44 89 GLU A O 1
ATOM 710 N N . GLU A 1 90 ? -4.869 11.586 23.291 1.00 82.31 90 GLU A N 1
ATOM 711 C CA . GLU A 1 90 ? -5.377 12.913 22.919 1.00 82.31 90 GLU A CA 1
ATOM 712 C C . GLU A 1 90 ? -6.580 12.807 21.973 1.00 82.31 90 GLU A C 1
ATOM 714 O O . GLU A 1 90 ? -7.636 13.394 22.225 1.00 82.31 90 GLU A O 1
ATOM 719 N N . ARG A 1 91 ? -6.470 11.995 20.916 1.00 81.12 91 ARG A N 1
ATOM 720 C CA . ARG A 1 91 ? -7.561 11.825 19.944 1.00 81.12 91 ARG A CA 1
ATOM 721 C C . ARG A 1 91 ? -8.778 11.131 20.554 1.00 81.12 91 ARG A C 1
ATOM 723 O O . ARG A 1 91 ? -9.914 11.485 20.243 1.00 81.12 91 ARG A O 1
ATOM 730 N N . LYS A 1 92 ? -8.552 10.190 21.470 1.00 79.50 92 LYS A N 1
ATOM 731 C CA . LYS A 1 92 ? -9.611 9.542 22.250 1.00 79.50 92 LYS A CA 1
ATOM 732 C C . LYS A 1 92 ? -10.334 10.534 23.166 1.00 79.50 92 LYS A C 1
ATOM 734 O O . LYS A 1 92 ? -11.555 10.477 23.257 1.00 79.50 92 LYS A O 1
ATOM 739 N N . GLN A 1 93 ? -9.627 11.469 23.808 1.00 83.56 93 GLN A N 1
ATOM 740 C CA . GLN A 1 93 ? -10.277 12.535 24.586 1.00 83.56 93 GLN A CA 1
ATOM 741 C C . GLN A 1 93 ? -11.118 13.448 23.686 1.00 83.56 93 GLN A C 1
ATOM 743 O O . GLN A 1 93 ? -12.260 13.753 24.020 1.00 83.56 93 GLN A O 1
ATOM 748 N N . GLN A 1 94 ? -10.601 13.830 22.515 1.00 84.25 94 GLN A N 1
ATOM 749 C CA . GLN A 1 94 ? -11.353 14.634 21.547 1.00 84.25 94 GLN A CA 1
ATOM 750 C C . GLN A 1 94 ? -12.627 13.922 21.062 1.00 84.25 94 GLN A C 1
ATOM 752 O O . GLN A 1 94 ? -13.659 14.570 20.899 1.00 84.25 94 GLN A O 1
ATOM 757 N N . GLN A 1 95 ? -12.580 12.600 20.874 1.00 77.81 95 GLN A N 1
ATOM 758 C CA . GLN A 1 95 ? -13.763 11.786 20.572 1.00 77.81 95 GLN A CA 1
ATOM 759 C C . GLN A 1 95 ? -14.785 11.832 21.704 1.00 77.81 95 GLN A C 1
ATOM 761 O O . GLN A 1 95 ? -15.943 12.144 21.454 1.00 77.81 95 GLN A O 1
ATOM 766 N N . ILE A 1 96 ? -14.355 11.600 22.947 1.00 78.75 96 ILE A N 1
ATOM 767 C CA . ILE A 1 96 ? -15.244 11.636 24.117 1.00 78.75 96 ILE A CA 1
ATOM 768 C C . ILE A 1 96 ? -15.928 13.003 24.240 1.00 78.75 96 ILE A C 1
ATOM 770 O O . ILE A 1 96 ? -17.120 13.062 24.528 1.00 78.75 96 ILE A O 1
ATOM 774 N N . ILE A 1 97 ? -15.201 14.098 23.996 1.00 85.00 97 ILE A N 1
ATOM 775 C CA . ILE A 1 97 ? -15.763 15.456 24.032 1.00 85.00 97 ILE A CA 1
ATOM 776 C C . ILE A 1 97 ? -16.842 15.626 22.954 1.00 85.00 97 ILE A C 1
ATOM 778 O O . ILE A 1 97 ? -17.947 16.059 23.274 1.00 85.00 97 ILE A O 1
ATOM 782 N N . ARG A 1 98 ? -16.560 15.230 21.702 1.00 80.75 98 ARG A N 1
ATOM 783 C CA . ARG A 1 98 ? -17.554 15.273 20.611 1.00 80.75 98 ARG A CA 1
ATOM 784 C C . ARG A 1 98 ? -18.787 14.435 20.936 1.00 80.75 98 ARG A C 1
ATOM 786 O O . ARG A 1 98 ? -19.910 14.857 20.691 1.00 80.75 98 ARG A O 1
ATOM 793 N N . GLU A 1 99 ? -18.589 13.251 21.500 1.00 73.31 99 GLU A N 1
ATOM 794 C CA . GLU A 1 99 ? -19.685 12.360 21.873 1.00 73.31 99 GLU A CA 1
ATOM 795 C C . GLU A 1 99 ? -20.554 12.943 22.986 1.00 73.31 99 GLU A C 1
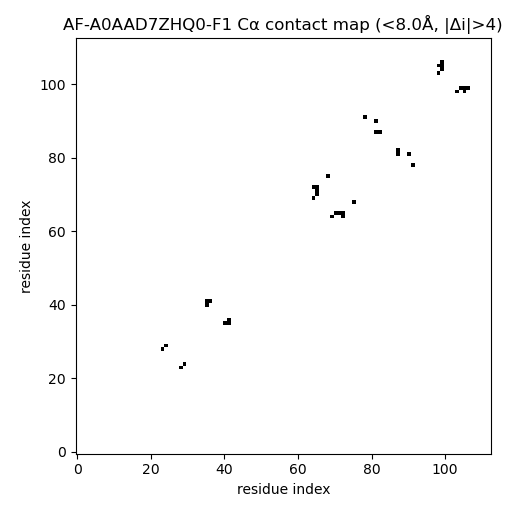ATOM 797 O O . GLU A 1 99 ? -21.776 12.849 22.907 1.00 73.31 99 GLU A O 1
ATOM 802 N N . GLN A 1 100 ? -19.945 13.568 23.995 1.00 78.81 100 GLN A N 1
ATOM 803 C CA . GLN A 1 100 ? -20.671 14.239 25.075 1.00 78.81 100 GLN A CA 1
ATOM 804 C C . GLN A 1 100 ? -21.491 15.430 24.573 1.00 78.81 100 GLN A C 1
ATOM 806 O O . GLN A 1 100 ? -22.571 15.685 25.104 1.00 78.81 100 GLN A O 1
ATOM 811 N N . GLU A 1 101 ? -20.993 16.142 23.560 1.00 79.25 101 GLU A N 1
ATOM 812 C CA . GLU A 1 101 ? -21.710 17.243 22.914 1.00 79.25 101 GLU A CA 1
ATOM 813 C C . GLU A 1 101 ? -22.926 16.746 22.113 1.00 79.25 101 GLU A C 1
ATOM 815 O O . GLU A 1 101 ? -23.984 17.374 22.144 1.00 79.25 101 GLU A O 1
ATOM 820 N N . ILE A 1 102 ? -22.800 15.602 21.433 1.00 77.38 102 ILE A N 1
ATOM 821 C CA . ILE A 1 102 ? -23.854 15.037 20.575 1.00 77.38 102 ILE A CA 1
ATOM 822 C C . ILE A 1 102 ? -24.922 14.283 21.389 1.00 77.38 102 ILE A C 1
ATOM 824 O O . ILE A 1 102 ? -26.114 14.432 21.118 1.00 77.38 102 ILE A O 1
ATOM 828 N N . ASP A 1 103 ? -24.523 13.470 22.373 1.00 69.88 103 ASP A N 1
ATOM 829 C CA . ASP A 1 103 ? -25.430 12.721 23.253 1.00 69.88 103 ASP A CA 1
ATOM 830 C C . ASP A 1 103 ? -24.895 12.644 24.700 1.00 69.88 103 ASP A C 1
ATOM 832 O O . ASP A 1 103 ? -24.120 11.743 25.049 1.00 69.88 103 ASP A O 1
ATOM 836 N N . PRO A 1 104 ? -25.359 13.530 25.600 1.00 67.12 104 PRO A N 1
ATOM 837 C CA . PRO A 1 104 ? -24.884 13.567 26.981 1.00 67.12 104 PRO A CA 1
ATOM 838 C C . PRO A 1 104 ? -25.287 12.335 27.811 1.00 67.12 104 PRO A C 1
ATOM 840 O O . PRO A 1 104 ? -24.690 12.093 28.860 1.00 67.12 104 PRO A O 1
ATOM 843 N N . ARG A 1 105 ? -26.259 11.521 27.363 1.00 63.12 105 ARG A N 1
ATOM 844 C CA . ARG A 1 105 ? -26.694 10.302 28.077 1.00 63.12 105 ARG A CA 1
ATOM 845 C C . ARG A 1 105 ? -25.793 9.093 27.814 1.00 63.12 105 ARG A C 1
ATOM 847 O O . ARG A 1 105 ? -25.908 8.075 28.495 1.00 63.12 105 ARG A O 1
ATOM 854 N N . HIS A 1 106 ? -24.873 9.184 26.856 1.00 61.22 106 HIS A N 1
ATOM 855 C CA . HIS A 1 106 ? -24.054 8.050 26.432 1.00 61.22 106 HIS A CA 1
ATOM 856 C C . HIS A 1 106 ? -23.048 7.574 27.505 1.00 61.22 106 HIS A C 1
ATOM 858 O O . HIS A 1 106 ? -22.836 6.372 27.673 1.00 61.22 106 HIS A O 1
ATOM 864 N N . ASN A 1 107 ? -22.469 8.501 28.277 1.00 56.75 107 ASN A N 1
ATOM 865 C CA . ASN A 1 107 ? -21.431 8.218 29.283 1.00 56.75 107 ASN A CA 1
ATOM 866 C C . ASN A 1 107 ? -21.953 7.404 30.490 1.00 56.75 107 ASN A C 1
ATOM 868 O O . ASN A 1 107 ? -21.200 6.657 31.114 1.00 56.75 107 ASN A O 1
ATOM 872 N N . GLU A 1 108 ? -23.248 7.484 30.805 1.00 58.25 108 GLU A N 1
ATOM 873 C CA . GLU A 1 108 ? -23.829 6.729 31.926 1.00 58.25 108 GLU A CA 1
ATOM 874 C C . GLU A 1 108 ? -23.762 5.213 31.696 1.00 58.25 108 GLU A C 1
ATOM 876 O O . GLU A 1 108 ? -23.432 4.466 32.614 1.00 58.25 108 GLU A O 1
ATOM 881 N N . ASN A 1 109 ? -23.953 4.765 30.451 1.00 54.38 109 ASN A N 1
ATOM 882 C CA . ASN A 1 109 ? -23.918 3.345 30.093 1.00 54.38 109 ASN A CA 1
ATOM 883 C C . ASN A 1 109 ? -22.497 2.755 30.060 1.00 54.38 109 ASN A C 1
ATOM 885 O O . ASN A 1 109 ? -22.332 1.542 30.197 1.00 54.38 109 ASN A O 1
ATOM 889 N N . ILE A 1 110 ? -21.469 3.595 29.885 1.00 56.94 110 ILE A N 1
ATOM 890 C CA . ILE A 1 110 ? -20.061 3.166 29.898 1.00 56.94 110 ILE A CA 1
ATOM 891 C C . ILE A 1 110 ? -19.595 2.894 31.334 1.00 56.94 110 ILE A C 1
ATOM 893 O O . ILE A 1 110 ? -18.795 1.992 31.548 1.00 56.94 110 ILE A O 1
ATOM 897 N N . LYS A 1 111 ? -20.112 3.626 32.330 1.00 49.41 111 LYS A N 1
ATOM 898 C CA . LYS A 1 111 ? -19.751 3.423 33.746 1.00 49.41 111 LYS A CA 1
ATOM 899 C C . LYS A 1 111 ? -20.360 2.166 34.374 1.00 49.41 111 LYS A C 1
ATOM 901 O O . LYS A 1 111 ? -19.902 1.745 35.431 1.00 49.41 111 LYS A O 1
ATOM 906 N N . THR A 1 112 ? -21.401 1.598 33.769 1.00 50.03 112 THR A N 1
ATOM 907 C CA . THR A 1 112 ? -22.143 0.439 34.297 1.00 50.03 112 THR A CA 1
ATOM 908 C C . THR A 1 112 ? -21.690 -0.919 33.746 1.00 50.03 112 THR A C 1
ATOM 910 O O . THR A 1 112 ? -22.255 -1.938 34.138 1.00 50.03 112 THR A O 1
ATOM 913 N N . ARG A 1 113 ? -20.707 -0.955 32.839 1.00 41.88 113 ARG A N 1
ATOM 914 C CA . ARG A 1 113 ? -20.080 -2.177 32.308 1.00 41.88 113 ARG A CA 1
ATOM 915 C C . ARG A 1 113 ? -18.625 -2.261 32.741 1.00 41.88 113 ARG A C 1
ATOM 917 O O . ARG A 1 113 ? -18.169 -3.407 32.933 1.00 41.88 113 ARG A O 1
#

Mean predicted aligned error: 17.65 Å

Organism: Diploptera punctata (NCBI:txid6984)

Secondary structure (DSSP, 8-state):
--HHHHHHHHHHHHHHHHS---TT--HHHHHHHHHHHHHT--GGG---PPP---TTHHHHHHHHHHHHH-TTHHHHHHHHTT-SSS-HHHHHHHHHHHHHHH-TTHHHHHHT-